Protein AF-A0AA51IWC2-F1 (afdb_monomer_lite)

pLDDT: mean 95.44, std 3.8, range [73.94, 98.38]

Radius of gyration: 14.38 Å; chains: 1; bounding box: 26×21×42 Å

Organism: NCBI:txid2839614

Foldseek 3Di:
DADDPPDDDDDDDAPSYVVHDDDDDDPPDDDDDDDAAQDPPDFAWDADPPDPCVVHQLNRGDDPPSYPTHDHD

Structure (mmCIF, N/CA/C/O backbone):
data_AF-A0AA51IWC2-F1
#
_entry.id   AF-A0AA51IWC2-F1
#
loop_
_atom_site.group_PDB
_atom_site.id
_atom_site.type_symbol
_atom_site.label_atom_id
_atom_site.label_alt_id
_atom_site.label_comp_id
_atom_site.label_asym_id
_atom_site.label_entity_id
_atom_site.label_seq_id
_atom_site.pdbx_PDB_ins_code
_atom_site.Cartn_x
_atom_site.Cartn_y
_atom_site.Cartn_z
_atom_site.occupancy
_atom_site.B_iso_or_equiv
_atom_site.auth_seq_id
_atom_site.auth_comp_id
_atom_site.auth_asym_id
_atom_site.auth_atom_id
_atom_site.pdbx_PDB_model_num
ATOM 1 N N . CYS A 1 1 ? -0.636 -8.798 20.301 1.00 73.94 1 CYS A N 1
ATOM 2 C CA . CYS A 1 1 ? 0.407 -7.783 20.549 1.00 73.94 1 CYS A CA 1
ATOM 3 C C . CYS A 1 1 ? 1.547 -7.983 19.559 1.00 73.94 1 CYS A C 1
ATOM 5 O O . CYS A 1 1 ? 1.873 -9.132 19.282 1.00 73.94 1 CYS A O 1
ATOM 7 N N . VAL A 1 2 ? 2.108 -6.896 19.026 1.00 87.19 2 VAL A N 1
ATOM 8 C CA . VAL A 1 2 ? 3.278 -6.896 18.130 1.00 87.19 2 VAL A CA 1
ATOM 9 C C . VAL A 1 2 ? 4.380 -6.112 18.836 1.00 87.19 2 VAL A C 1
ATOM 11 O O . VAL A 1 2 ? 4.097 -5.053 19.393 1.00 87.19 2 VAL A O 1
ATOM 14 N N . LEU A 1 3 ? 5.602 -6.646 18.881 1.00 88.81 3 LEU A N 1
ATOM 15 C CA . LEU A 1 3 ? 6.729 -5.967 19.524 1.00 88.81 3 LEU A CA 1
ATOM 16 C C . LEU A 1 3 ? 7.243 -4.841 18.619 1.00 88.81 3 LEU A C 1
ATOM 18 O O . LEU A 1 3 ? 7.425 -5.044 17.422 1.00 88.81 3 LEU A O 1
ATOM 22 N N . ALA A 1 4 ? 7.470 -3.669 19.207 1.00 89.06 4 ALA A N 1
ATOM 23 C CA . ALA A 1 4 ? 8.008 -2.492 18.533 1.00 89.06 4 ALA A CA 1
ATOM 24 C C . ALA A 1 4 ? 9.127 -1.871 19.390 1.00 89.06 4 ALA A C 1
ATOM 26 O O . ALA A 1 4 ? 10.134 -2.520 19.651 1.00 89.06 4 ALA A O 1
ATOM 27 N N . ASP A 1 5 ? 8.946 -0.645 19.876 1.00 91.06 5 ASP A N 1
ATOM 28 C CA . ASP A 1 5 ? 9.920 0.131 20.657 1.00 91.06 5 ASP A CA 1
ATOM 29 C C . ASP A 1 5 ? 9.831 -0.088 22.181 1.00 91.06 5 ASP A C 1
ATOM 31 O O . ASP A 1 5 ? 10.481 0.615 22.951 1.00 91.06 5 ASP A O 1
ATOM 35 N N . GLY A 1 6 ? 9.044 -1.069 22.633 1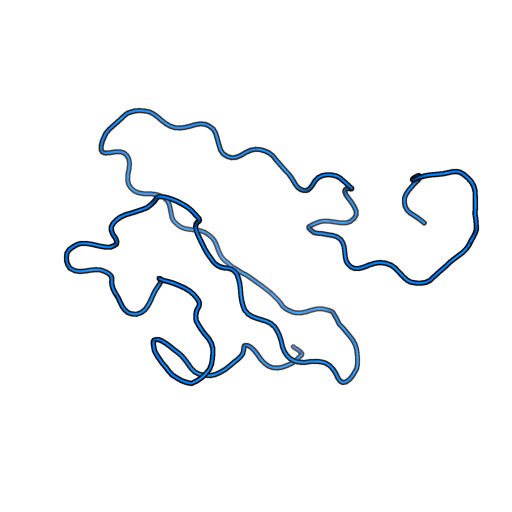.00 91.25 6 GLY A N 1
ATOM 36 C CA . GLY A 1 6 ? 8.895 -1.408 24.053 1.00 91.25 6 GLY A CA 1
ATOM 37 C C . GLY A 1 6 ? 7.899 -0.536 24.825 1.00 91.25 6 GLY A C 1
ATOM 38 O O . GLY A 1 6 ? 7.718 -0.755 26.020 1.00 91.25 6 GLY A O 1
ATOM 39 N N . VAL A 1 7 ? 7.224 0.408 24.159 1.00 92.81 7 VAL A N 1
ATOM 40 C CA . VAL A 1 7 ? 6.141 1.216 24.740 1.00 92.81 7 VAL A CA 1
ATOM 41 C C . VAL A 1 7 ? 4.792 0.711 24.231 1.00 92.81 7 VAL A C 1
ATOM 43 O O . VAL A 1 7 ? 4.586 0.550 23.028 1.00 92.81 7 VAL A O 1
ATOM 46 N N . GLU A 1 8 ? 3.850 0.460 25.141 1.00 92.56 8 GLU A N 1
ATOM 47 C CA . GLU A 1 8 ? 2.508 0.004 24.774 1.00 92.56 8 GLU A CA 1
ATOM 48 C C . GLU A 1 8 ? 1.693 1.136 24.135 1.00 92.56 8 GLU A C 1
ATOM 50 O O . GLU A 1 8 ? 1.485 2.195 24.730 1.00 92.56 8 GLU A O 1
ATOM 55 N N . ARG A 1 9 ? 1.227 0.903 22.904 1.00 92.12 9 ARG A N 1
ATOM 56 C CA . ARG A 1 9 ? 0.323 1.789 22.161 1.00 92.12 9 ARG A CA 1
ATOM 57 C C . ARG A 1 9 ? -0.406 1.025 21.058 1.00 92.12 9 ARG A C 1
ATOM 59 O O . ARG A 1 9 ? 0.041 -0.039 20.629 1.00 92.12 9 ARG A O 1
ATOM 66 N N . GLY A 1 10 ? -1.494 1.604 20.553 1.00 90.31 10 GLY A N 1
ATOM 67 C CA . GLY A 1 10 ? -2.124 1.144 19.315 1.00 90.31 10 GLY A CA 1
ATOM 68 C C . GLY A 1 10 ? -1.191 1.353 18.120 1.00 90.31 10 GLY A C 1
ATOM 69 O O . GLY A 1 10 ? -0.569 2.408 17.992 1.00 90.31 10 GLY A O 1
ATOM 70 N N . ILE A 1 11 ? -1.080 0.346 17.254 1.00 91.38 11 ILE A N 1
ATOM 71 C CA . ILE A 1 11 ? -0.267 0.412 16.039 1.00 91.38 11 ILE A CA 1
ATOM 72 C C . ILE A 1 11 ? -0.967 -0.301 14.889 1.00 91.38 11 ILE A C 1
ATOM 74 O O . ILE A 1 11 ? -1.589 -1.348 15.077 1.00 91.38 11 ILE A O 1
ATOM 78 N N . LEU A 1 12 ? -0.838 0.266 13.692 1.00 92.12 12 LEU A N 1
ATOM 79 C CA . LEU A 1 12 ? -1.263 -0.396 12.469 1.00 92.12 12 LEU A CA 1
ATOM 80 C C . LEU A 1 12 ? -0.204 -1.418 12.069 1.00 92.12 12 LEU A C 1
ATOM 82 O O . LEU A 1 12 ? 0.990 -1.120 12.049 1.00 92.12 12 LEU A O 1
ATOM 86 N N . SER A 1 13 ? -0.644 -2.634 11.775 1.00 94.06 13 SER A N 1
ATOM 87 C CA . SER A 1 13 ? 0.237 -3.726 11.375 1.00 94.06 13 SER A CA 1
ATOM 88 C C . SER A 1 13 ? -0.398 -4.508 10.239 1.00 94.06 13 SER A C 1
ATOM 90 O O . SER A 1 13 ? -1.620 -4.620 10.159 1.00 94.06 13 SER A O 1
ATOM 92 N N . THR A 1 14 ? 0.438 -5.078 9.380 1.00 95.62 14 THR A N 1
ATOM 93 C CA . THR A 1 14 ? -0.001 -5.971 8.306 1.00 95.62 14 THR A CA 1
ATOM 94 C C . THR A 1 14 ? 0.258 -7.396 8.762 1.00 95.62 14 THR A C 1
ATOM 96 O O . THR A 1 14 ? 1.374 -7.711 9.166 1.00 95.62 14 THR A O 1
ATOM 99 N N . ASN A 1 15 ? -0.759 -8.260 8.752 1.00 94.62 15 ASN A N 1
ATOM 100 C CA . ASN A 1 15 ? -0.650 -9.658 9.194 1.00 94.62 15 ASN A CA 1
ATOM 101 C C . ASN A 1 15 ? -0.033 -9.831 10.597 1.00 94.62 15 ASN A C 1
ATOM 103 O O . ASN A 1 15 ? 0.695 -10.787 10.851 1.00 94.62 15 ASN A O 1
ATOM 107 N N . ARG A 1 16 ? -0.322 -8.898 11.521 1.00 92.88 16 ARG A N 1
ATOM 108 C CA . ARG A 1 16 ? 0.257 -8.850 12.880 1.00 92.88 16 ARG A CA 1
ATOM 109 C C . ARG A 1 16 ? 1.795 -8.771 12.893 1.00 92.88 16 ARG A C 1
ATOM 111 O O . ARG A 1 16 ? 2.420 -9.193 13.864 1.00 92.88 16 ARG A O 1
ATOM 118 N N . MET A 1 17 ? 2.400 -8.222 11.840 1.00 93.69 17 MET A N 1
ATOM 119 C CA . MET A 1 17 ? 3.843 -8.013 11.717 1.00 93.69 17 MET A CA 1
ATOM 120 C C . MET A 1 17 ? 4.184 -6.524 11.646 1.00 93.69 17 MET A C 1
ATOM 122 O O . MET A 1 17 ? 3.450 -5.722 11.060 1.00 93.69 17 MET A O 1
ATOM 126 N N . LEU A 1 18 ? 5.321 -6.171 12.244 1.00 93.00 18 LEU A N 1
ATOM 127 C CA . LEU A 1 18 ? 5.926 -4.850 12.150 1.00 93.00 18 LEU A CA 1
ATOM 128 C C . LEU A 1 18 ? 7.462 -5.000 12.102 1.00 93.00 18 LEU A C 1
ATOM 130 O O . LEU A 1 18 ? 8.043 -5.434 13.096 1.00 93.00 18 LEU A O 1
ATOM 134 N N . PRO A 1 19 ? 8.132 -4.648 10.989 1.00 93.81 19 PRO A N 1
ATOM 135 C CA . PRO A 1 19 ? 7.565 -4.233 9.701 1.00 93.81 19 PRO A CA 1
ATOM 136 C C . PRO A 1 19 ? 6.628 -5.285 9.081 1.00 93.81 19 PRO A C 1
ATOM 138 O O . PRO A 1 19 ? 6.667 -6.456 9.457 1.00 93.81 19 PRO A O 1
ATOM 141 N N . GLY A 1 20 ? 5.776 -4.862 8.142 1.00 94.25 20 GLY A N 1
ATOM 142 C CA . GLY A 1 20 ? 4.920 -5.779 7.382 1.00 94.25 20 GLY A CA 1
ATOM 143 C C . GLY A 1 20 ? 5.726 -6.811 6.571 1.00 94.25 20 GLY A C 1
ATOM 144 O O . GLY A 1 20 ? 6.947 -6.683 6.439 1.00 94.25 20 GLY A O 1
ATOM 145 N N . PRO A 1 21 ? 5.068 -7.845 6.019 1.00 96.38 21 PRO A N 1
ATOM 146 C CA . PRO A 1 21 ? 5.744 -8.889 5.255 1.00 96.38 21 PRO A CA 1
ATOM 147 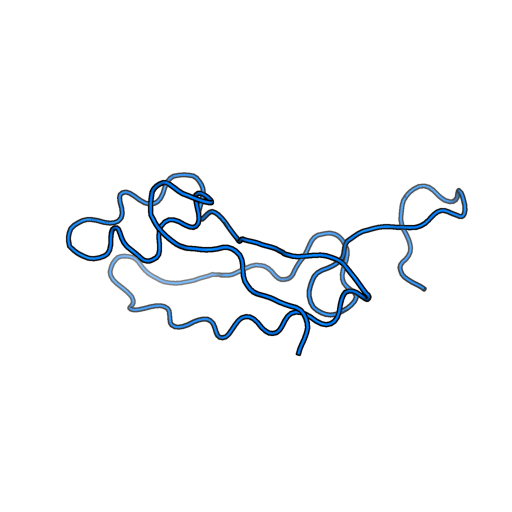C C . PRO A 1 21 ? 6.439 -8.315 4.012 1.00 96.38 21 PRO A C 1
ATOM 149 O O . PRO A 1 21 ? 5.874 -7.499 3.286 1.00 96.38 21 PRO A O 1
ATOM 152 N N . SER A 1 22 ? 7.667 -8.764 3.748 1.00 97.06 22 SER A N 1
ATOM 153 C CA . SER A 1 22 ? 8.397 -8.388 2.537 1.00 97.06 22 SER A CA 1
ATOM 154 C C . SER A 1 22 ? 7.820 -9.092 1.312 1.00 97.06 22 SER A C 1
ATOM 156 O O . SER A 1 22 ? 7.641 -10.309 1.335 1.00 97.06 22 SER A O 1
ATOM 158 N N . ILE A 1 23 ? 7.630 -8.355 0.220 1.00 97.19 23 ILE A N 1
ATOM 159 C CA . ILE A 1 23 ? 7.269 -8.915 -1.085 1.00 97.19 23 ILE A CA 1
ATOM 160 C C . ILE A 1 23 ? 8.536 -8.937 -1.942 1.00 97.19 23 ILE A C 1
ATOM 162 O O . ILE A 1 23 ? 9.110 -7.888 -2.227 1.00 97.19 23 ILE A O 1
ATOM 166 N N . GLN A 1 24 ? 8.995 -10.132 -2.311 1.00 97.88 24 GLN A N 1
ATOM 167 C CA . GLN A 1 24 ? 10.182 -10.340 -3.141 1.00 97.88 24 GLN A CA 1
ATOM 168 C C . GLN A 1 24 ? 9.769 -11.095 -4.397 1.00 97.88 24 GLN A C 1
ATOM 170 O O . GLN A 1 24 ? 9.234 -12.197 -4.306 1.00 97.88 24 GLN A O 1
ATOM 175 N N . VAL A 1 25 ? 9.993 -10.480 -5.551 1.00 97.62 25 VAL A N 1
ATOM 176 C CA . VAL A 1 25 ? 9.583 -10.995 -6.861 1.00 97.62 25 VAL A CA 1
ATOM 177 C C . VAL A 1 25 ? 10.655 -10.679 -7.896 1.00 97.62 25 VAL A C 1
ATOM 179 O O . VAL A 1 25 ? 11.533 -9.846 -7.653 1.00 97.62 25 VAL A O 1
ATOM 182 N N . CYS A 1 26 ? 10.598 -11.344 -9.044 1.00 98.06 26 CYS A N 1
ATOM 183 C CA . CYS A 1 26 ? 11.451 -11.029 -10.177 1.00 98.06 26 CYS A CA 1
ATOM 184 C C . CYS A 1 26 ? 10.879 -9.862 -10.992 1.00 98.06 26 CYS A C 1
ATOM 186 O O . CYS A 1 26 ? 9.703 -9.503 -10.899 1.00 98.06 26 CYS A O 1
ATOM 188 N N . GLU A 1 27 ? 11.735 -9.241 -11.803 1.00 95.75 27 GLU A N 1
ATOM 189 C CA . GLU A 1 27 ? 11.300 -8.202 -12.732 1.00 95.75 27 GLU A CA 1
ATOM 190 C C . GLU A 1 27 ? 10.216 -8.754 -13.674 1.00 95.75 27 GLU A C 1
ATOM 192 O O . GLU A 1 27 ? 10.379 -9.827 -14.252 1.00 95.75 27 GLU A O 1
ATOM 197 N N . ASN A 1 28 ? 9.136 -7.988 -13.858 1.00 94.69 28 ASN A N 1
ATOM 198 C CA . ASN A 1 28 ? 7.959 -8.326 -14.672 1.00 94.69 28 ASN A CA 1
ATOM 199 C C . ASN A 1 28 ? 7.026 -9.412 -14.111 1.00 94.69 28 ASN A C 1
ATOM 201 O O . ASN A 1 28 ? 6.060 -9.774 -14.787 1.00 94.69 28 ASN A O 1
ATOM 205 N N . ASP A 1 29 ? 7.242 -9.886 -12.883 1.00 97.81 29 ASP A N 1
ATOM 206 C CA . ASP A 1 29 ? 6.266 -10.758 -12.234 1.00 97.81 29 ASP A CA 1
ATOM 207 C C . ASP A 1 29 ? 4.937 -10.029 -12.002 1.00 97.81 29 ASP A C 1
ATOM 209 O O . ASP A 1 29 ? 4.883 -8.859 -11.607 1.00 97.81 29 ASP A O 1
ATOM 213 N N . LYS A 1 30 ? 3.833 -10.753 -12.211 1.00 96.12 30 LYS A N 1
ATOM 214 C CA . LYS A 1 30 ? 2.507 -10.283 -11.816 1.00 96.12 30 LYS A CA 1
ATOM 215 C C . LYS A 1 30 ? 2.297 -10.581 -10.339 1.00 96.12 30 LYS A C 1
ATOM 217 O O . LYS A 1 30 ? 2.241 -11.739 -9.934 1.0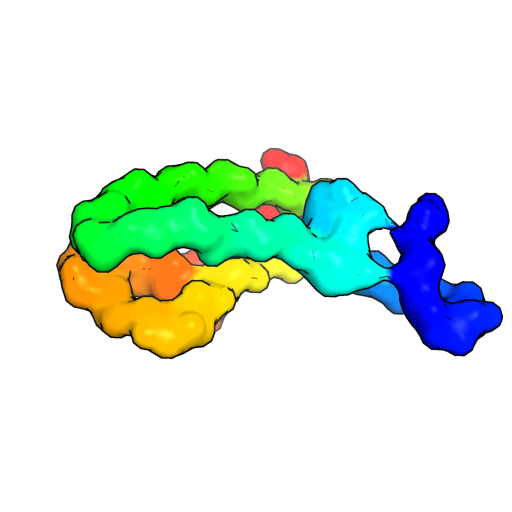0 96.12 30 LYS A O 1
ATOM 222 N N . VAL A 1 31 ? 2.081 -9.527 -9.568 1.00 97.38 31 VAL A N 1
ATOM 223 C CA . VAL A 1 31 ? 1.798 -9.619 -8.139 1.00 97.38 31 VAL A CA 1
ATOM 224 C C . VAL A 1 31 ? 0.307 -9.379 -7.912 1.00 97.38 31 VAL A C 1
ATOM 226 O O . VAL A 1 31 ? -0.250 -8.402 -8.409 1.00 97.38 31 VAL A O 1
ATOM 229 N N . VAL A 1 32 ? -0.347 -10.294 -7.197 1.00 97.62 32 VAL A N 1
ATOM 230 C CA . VAL A 1 32 ? -1.749 -10.171 -6.772 1.00 97.62 32 VAL A CA 1
ATOM 231 C C . VAL A 1 32 ? -1.758 -10.210 -5.253 1.00 97.62 32 VAL A C 1
ATOM 233 O O . VAL A 1 32 ? -1.212 -11.142 -4.665 1.00 97.62 32 VAL A O 1
ATOM 236 N N . ILE A 1 33 ? -2.313 -9.170 -4.635 1.00 97.19 33 ILE A N 1
ATOM 237 C CA . ILE A 1 33 ? -2.335 -9.001 -3.182 1.00 97.19 33 ILE A CA 1
ATOM 238 C C . ILE A 1 33 ? -3.762 -8.673 -2.786 1.00 97.19 33 ILE A C 1
ATOM 240 O O . ILE A 1 33 ? -4.268 -7.603 -3.120 1.00 97.19 33 ILE A O 1
ATOM 244 N N . ASP A 1 34 ? -4.379 -9.596 -2.064 1.00 97.31 34 ASP A N 1
ATOM 245 C CA . ASP A 1 34 ? -5.687 -9.388 -1.465 1.00 97.31 34 ASP A CA 1
ATOM 246 C C . ASP A 1 34 ? -5.502 -8.674 -0.124 1.00 97.31 34 ASP A C 1
ATOM 248 O O . ASP A 1 34 ? -4.761 -9.130 0.751 1.00 97.31 34 ASP A O 1
ATOM 252 N N . VAL A 1 35 ? -6.138 -7.512 0.011 1.00 97.19 35 VAL A N 1
ATOM 253 C CA . VAL A 1 35 ? -6.054 -6.668 1.204 1.00 97.19 35 VAL A CA 1
ATOM 254 C C . VAL A 1 35 ? -7.407 -6.686 1.898 1.00 97.19 35 VAL A C 1
ATOM 256 O O . VAL A 1 35 ? -8.372 -6.138 1.375 1.00 97.19 35 VAL A O 1
ATOM 259 N N . GLU A 1 36 ? -7.456 -7.288 3.084 1.00 97.62 36 GLU A N 1
ATOM 260 C CA . GLU A 1 36 ? -8.632 -7.295 3.956 1.00 97.62 36 GLU A CA 1
ATOM 261 C C . GLU A 1 36 ? -8.419 -6.325 5.122 1.00 97.62 36 GLU A C 1
ATOM 263 O O . GLU A 1 36 ? -7.373 -6.330 5.785 1.00 97.62 36 GLU A O 1
ATOM 268 N N . ASN A 1 37 ? -9.400 -5.455 5.363 1.00 97.56 37 ASN A N 1
ATOM 269 C CA . ASN A 1 37 ? -9.302 -4.438 6.397 1.00 97.56 37 ASN A CA 1
ATOM 270 C C . ASN A 1 37 ? -9.976 -4.909 7.692 1.00 97.56 37 ASN A C 1
ATOM 272 O O . ASN A 1 37 ? -11.186 -4.792 7.878 1.00 97.56 37 ASN A O 1
ATOM 276 N N . HIS A 1 38 ? -9.155 -5.365 8.636 1.00 96.12 38 HIS A N 1
ATOM 277 C CA . HIS A 1 38 ? -9.603 -5.773 9.970 1.00 96.12 38 HIS A CA 1
ATOM 278 C C . HIS A 1 38 ? -9.603 -4.638 11.011 1.00 96.12 38 HIS A C 1
ATOM 280 O O . HIS A 1 38 ? -9.706 -4.909 12.208 1.00 96.12 38 HIS A O 1
ATOM 286 N N . MET A 1 39 ? -9.428 -3.377 10.604 1.00 94.56 39 MET A N 1
ATOM 287 C CA . MET A 1 39 ? -9.386 -2.254 11.540 1.00 94.56 39 MET A CA 1
ATOM 288 C C . MET A 1 39 ? -10.793 -1.759 11.866 1.00 94.56 39 MET A C 1
ATOM 290 O O . MET A 1 39 ? -11.526 -1.306 10.991 1.00 94.56 39 MET A O 1
ATOM 294 N N . GLU A 1 40 ? -11.157 -1.812 13.145 1.00 93.56 40 GLU A N 1
ATOM 295 C CA . GLU A 1 40 ? -12.480 -1.390 13.600 1.00 93.56 40 GLU A CA 1
ATOM 296 C C . GLU A 1 40 ? -12.715 0.109 13.391 1.00 93.56 40 GLU A C 1
ATOM 298 O O . GLU A 1 40 ? -11.970 0.945 13.903 1.00 93.56 40 GLU A O 1
ATOM 303 N N . GLY A 1 41 ? -13.764 0.444 12.633 1.00 94.50 41 GLY A N 1
ATOM 304 C CA . GLY A 1 41 ? -14.201 1.822 12.401 1.00 94.50 41 GLY A CA 1
ATOM 305 C C . GLY A 1 41 ? -13.235 2.685 11.583 1.00 94.50 41 GLY A C 1
ATOM 306 O O . GLY A 1 41 ? -13.400 3.904 11.561 1.00 94.50 41 GLY A O 1
ATOM 307 N N . MET A 1 42 ? -12.235 2.087 10.929 1.00 95.94 42 MET A N 1
ATOM 308 C CA . MET A 1 42 ? -11.255 2.802 10.111 1.00 95.94 42 MET A CA 1
ATOM 309 C C . MET A 1 42 ? -11.239 2.271 8.683 1.00 95.94 42 MET A C 1
ATOM 311 O O . MET A 1 42 ? -11.334 1.070 8.448 1.00 95.94 42 MET A O 1
ATOM 315 N N . GLU A 1 43 ? -11.059 3.176 7.729 1.00 97.38 43 GLU A N 1
ATOM 316 C CA . GLU A 1 43 ? -10.810 2.846 6.329 1.00 97.38 43 GLU A CA 1
ATOM 317 C C . GLU A 1 43 ? -9.307 2.853 6.016 1.00 97.38 43 GLU A C 1
ATOM 319 O O . GLU A 1 43 ? -8.516 3.485 6.723 1.00 97.38 43 GLU A O 1
ATOM 324 N N . VAL A 1 44 ? -8.891 2.140 4.965 1.00 97.38 44 VAL A N 1
ATOM 325 C CA . VAL A 1 44 ? -7.467 1.998 4.626 1.00 97.38 44 VAL A CA 1
ATOM 326 C C . VAL A 1 44 ? -7.207 1.943 3.129 1.00 97.38 44 VAL A C 1
ATOM 328 O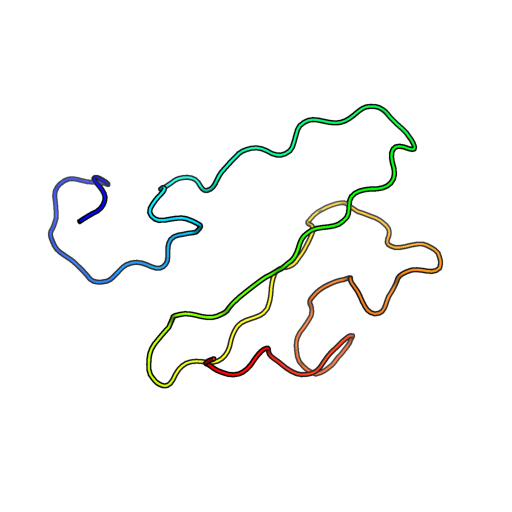 O . VAL A 1 44 ? -8.052 1.541 2.336 1.00 97.38 44 VAL A O 1
ATOM 331 N N . THR A 1 45 ? -5.998 2.330 2.740 1.00 97.81 45 THR A N 1
ATOM 332 C CA . THR A 1 45 ? -5.430 2.091 1.409 1.00 97.81 45 THR A CA 1
ATOM 333 C C . THR A 1 45 ? -3.974 1.644 1.560 1.00 97.81 45 THR A C 1
ATOM 335 O O . THR A 1 45 ? -3.349 1.916 2.588 1.00 97.81 45 THR A O 1
ATOM 338 N N . ILE A 1 46 ? -3.435 0.939 0.562 1.00 97.75 46 ILE A N 1
ATOM 339 C CA . ILE A 1 46 ? -2.020 0.544 0.507 1.00 97.75 46 ILE A CA 1
ATOM 340 C C . ILE A 1 46 ? -1.417 1.098 -0.777 1.00 97.75 46 ILE A C 1
ATOM 342 O O . ILE A 1 46 ? -1.848 0.717 -1.860 1.00 97.75 46 ILE A O 1
ATOM 346 N N . HIS A 1 47 ? -0.402 1.951 -0.644 1.00 98.31 47 HIS A N 1
ATOM 347 C CA . HIS A 1 47 ? 0.348 2.483 -1.777 1.00 98.31 47 HIS A CA 1
ATOM 348 C C . HIS A 1 47 ? 1.637 1.692 -2.027 1.00 98.31 47 HIS A C 1
ATOM 350 O O . HIS A 1 47 ? 2.411 1.418 -1.106 1.00 98.31 47 HIS A O 1
ATOM 356 N N . TRP A 1 48 ? 1.901 1.382 -3.296 1.00 97.69 48 TRP A N 1
ATOM 357 C CA . TRP A 1 48 ? 3.081 0.638 -3.737 1.00 97.69 48 TRP A CA 1
ATOM 358 C C . TRP A 1 48 ? 4.191 1.599 -4.157 1.00 97.69 48 TRP A C 1
ATOM 360 O O . TRP A 1 48 ? 4.395 1.872 -5.341 1.00 97.69 48 TRP A O 1
ATOM 370 N N . HIS A 1 49 ? 4.906 2.131 -3.167 1.00 98.12 49 HIS A N 1
ATOM 371 C CA . HIS A 1 49 ? 5.917 3.159 -3.393 1.00 98.12 49 HIS A CA 1
ATOM 372 C C . HIS A 1 49 ? 6.961 2.736 -4.441 1.00 98.12 49 HIS A C 1
ATOM 374 O O . HIS A 1 49 ? 7.629 1.713 -4.299 1.00 98.12 49 HIS A O 1
ATOM 380 N N . GLY A 1 50 ? 7.127 3.559 -5.479 1.00 97.38 50 GLY A N 1
ATOM 381 C CA . GLY A 1 50 ? 8.098 3.340 -6.556 1.00 97.38 50 GLY A CA 1
ATOM 382 C C . GLY A 1 50 ? 7.600 2.475 -7.720 1.00 97.38 50 GLY A C 1
ATOM 383 O O . GLY A 1 50 ? 8.298 2.367 -8.729 1.00 97.38 50 GLY A O 1
ATOM 384 N N . ILE A 1 51 ? 6.396 1.900 -7.636 1.00 97.44 51 ILE A N 1
ATOM 385 C CA . ILE A 1 51 ? 5.779 1.182 -8.756 1.00 97.44 51 ILE A CA 1
ATOM 386 C C . ILE A 1 51 ? 5.080 2.178 -9.681 1.00 97.44 51 ILE A C 1
ATOM 388 O O . ILE A 1 51 ? 4.259 2.982 -9.262 1.00 97.44 51 ILE A O 1
ATOM 392 N N . TRP A 1 52 ? 5.381 2.103 -10.977 1.00 96.31 52 TRP A N 1
ATOM 393 C CA . TRP A 1 52 ? 4.870 3.051 -11.977 1.00 96.31 52 TRP A CA 1
ATOM 394 C C . TRP A 1 52 ? 3.385 2.873 -12.323 1.00 96.31 52 TRP A C 1
ATOM 396 O O . TRP A 1 52 ? 2.808 3.744 -12.967 1.00 96.31 52 TRP A O 1
ATOM 406 N N . GLN A 1 53 ? 2.802 1.718 -11.992 1.00 97.44 53 GLN A N 1
ATOM 407 C CA . GLN A 1 53 ? 1.400 1.365 -12.252 1.00 97.44 53 GLN A CA 1
ATOM 408 C C . GLN A 1 53 ? 0.929 1.595 -13.707 1.00 97.44 53 GLN A C 1
ATOM 410 O O . GLN A 1 53 ? -0.197 2.031 -13.970 1.00 97.44 53 GLN A O 1
ATOM 415 N N . ARG A 1 54 ? 1.793 1.320 -14.696 1.00 96.12 54 ARG A N 1
ATOM 416 C CA . ARG A 1 54 ? 1.470 1.519 -16.120 1.00 96.12 54 ARG A CA 1
ATOM 417 C C . ARG A 1 54 ? 0.372 0.547 -16.565 1.00 96.12 54 ARG A C 1
ATOM 419 O O . ARG A 1 54 ? 0.622 -0.643 -16.706 1.00 96.12 54 ARG A O 1
ATOM 426 N N . GLY A 1 55 ? -0.825 1.075 -16.827 1.00 97.00 55 GLY A N 1
ATOM 427 C CA . GLY A 1 55 ? -2.003 0.280 -17.208 1.00 97.00 55 GLY A CA 1
ATOM 428 C C . GLY A 1 55 ? -2.747 -0.350 -16.022 1.00 97.00 55 GLY A C 1
ATOM 429 O O . GLY A 1 55 ? -3.708 -1.089 -16.226 1.00 97.00 55 GLY A O 1
ATOM 430 N N . SER A 1 56 ? -2.316 -0.054 -14.796 1.00 97.25 56 SER A N 1
ATOM 431 C CA . SER A 1 56 ? -2.822 -0.612 -13.540 1.00 97.25 56 SER A CA 1
ATOM 432 C C . SER A 1 56 ? -3.060 0.483 -12.488 1.00 97.25 56 SER A C 1
ATOM 434 O O . SER A 1 56 ? -3.006 0.226 -11.291 1.00 97.25 56 SER A O 1
ATOM 436 N N . GLN A 1 57 ? -3.331 1.718 -12.928 1.00 97.62 57 GLN A N 1
ATOM 437 C CA . GLN A 1 57 ? -3.380 2.929 -12.093 1.00 97.62 57 GLN A CA 1
ATOM 438 C C . GLN A 1 57 ? -4.381 2.837 -10.935 1.00 97.62 57 GLN A C 1
ATOM 440 O O . GLN A 1 57 ? -4.157 3.416 -9.880 1.00 97.62 57 GLN A O 1
ATOM 445 N N . TYR A 1 58 ? -5.464 2.084 -11.114 1.00 97.12 58 TYR A N 1
ATOM 446 C CA . TYR A 1 58 ? -6.490 1.855 -10.096 1.00 97.12 58 TYR A CA 1
ATOM 447 C C . TYR A 1 58 ? -6.007 0.988 -8.916 1.00 97.12 58 TYR A C 1
ATOM 449 O O . TYR A 1 58 ? -6.699 0.906 -7.909 1.00 97.12 58 TYR A O 1
ATOM 457 N N . TYR A 1 59 ? -4.813 0.392 -9.006 1.00 98.06 59 TYR A N 1
ATOM 458 C CA . TYR A 1 59 ? -4.146 -0.313 -7.907 1.00 98.06 59 TYR A CA 1
ATOM 459 C C . TYR A 1 59 ? -3.042 0.515 -7.232 1.00 98.06 59 TYR A C 1
ATOM 461 O O . TYR A 1 59 ? -2.293 -0.022 -6.422 1.00 98.06 59 TYR A O 1
ATOM 469 N N . ASP A 1 60 ? -2.899 1.804 -7.559 1.00 98.38 60 ASP A N 1
ATOM 470 C CA . ASP A 1 60 ? -1.865 2.662 -6.962 1.00 98.38 60 ASP A CA 1
ATOM 471 C C . ASP A 1 60 ? -2.097 2.938 -5.468 1.00 98.38 60 ASP A C 1
ATOM 473 O O . ASP A 1 60 ? -1.143 3.189 -4.737 1.00 98.38 60 ASP A O 1
ATOM 477 N N . GLY A 1 61 ? -3.347 2.865 -4.997 1.00 98.25 61 GLY A N 1
ATOM 478 C CA . GLY A 1 61 ? -3.650 2.954 -3.568 1.00 98.25 61 GLY A CA 1
ATOM 479 C C . GLY A 1 61 ? -3.659 4.362 -2.984 1.00 98.25 61 GLY A C 1
ATOM 480 O O . GLY A 1 61 ? -3.383 4.527 -1.799 1.00 98.25 61 GLY A O 1
ATOM 481 N N . VAL A 1 62 ? -3.977 5.378 -3.789 1.00 98.38 62 VAL A N 1
ATOM 482 C CA . VAL A 1 62 ? -4.135 6.760 -3.323 1.00 98.38 62 VAL A CA 1
ATOM 483 C C . VAL A 1 62 ? -5.630 7.039 -3.123 1.00 98.38 62 VAL A C 1
ATOM 485 O O . VAL A 1 62 ? -6.393 7.019 -4.101 1.00 98.38 62 VAL A O 1
ATOM 488 N N . PRO A 1 63 ? -6.081 7.296 -1.880 1.00 98.06 63 PRO A N 1
ATOM 489 C CA . PRO A 1 63 ? -7.498 7.443 -1.575 1.00 9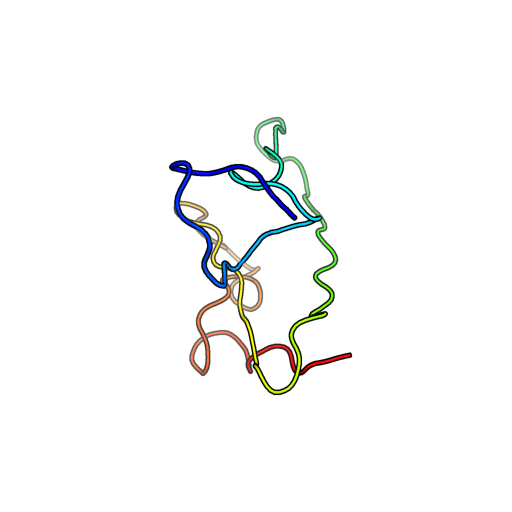8.06 63 PRO A CA 1
ATOM 490 C C . PRO A 1 63 ? -8.086 8.660 -2.296 1.00 98.06 63 PRO A C 1
ATOM 492 O O . PRO A 1 63 ? -7.478 9.729 -2.332 1.00 98.06 63 PRO A O 1
ATOM 495 N N . PHE A 1 64 ? -9.272 8.484 -2.879 1.00 97.81 64 PHE A N 1
ATOM 496 C CA . PHE A 1 64 ? -10.024 9.492 -3.642 1.00 97.81 64 PHE A CA 1
ATOM 497 C C . PHE A 1 64 ? -9.336 10.013 -4.915 1.00 97.81 64 PHE A C 1
ATOM 499 O O . PHE A 1 64 ? -9.862 10.915 -5.565 1.00 97.81 64 PHE A O 1
ATOM 506 N N . VAL A 1 65 ? -8.201 9.426 -5.306 1.00 98.06 65 VAL A N 1
ATOM 507 C CA . VAL A 1 65 ? -7.525 9.701 -6.583 1.00 98.06 65 VAL A CA 1
ATOM 508 C C . VAL A 1 65 ? -7.587 8.472 -7.478 1.00 98.06 65 VAL A C 1
ATOM 510 O O . VAL A 1 65 ? -8.104 8.548 -8.590 1.00 98.06 65 VAL A O 1
ATOM 513 N N . THR A 1 66 ? -7.083 7.334 -6.996 1.00 98.06 66 THR A N 1
ATOM 514 C CA . THR A 1 66 ? -7.035 6.089 -7.775 1.00 98.06 66 THR A CA 1
ATOM 515 C C . THR A 1 66 ? -8.041 5.046 -7.306 1.00 98.06 66 THR A C 1
ATOM 517 O O . THR A 1 66 ? -8.433 4.196 -8.103 1.00 98.06 66 THR A O 1
ATOM 520 N N . GLN A 1 67 ? -8.522 5.145 -6.062 1.00 98.06 67 GLN A N 1
ATOM 521 C CA . GLN A 1 67 ? -9.576 4.284 -5.521 1.00 98.06 67 GLN A CA 1
ATOM 522 C C . GLN A 1 67 ? -10.321 4.930 -4.345 1.00 98.06 67 GLN A C 1
ATOM 524 O O . GLN A 1 67 ? -9.809 5.839 -3.688 1.00 98.06 67 GLN A O 1
ATOM 529 N N . CYS A 1 68 ? -11.508 4.411 -4.026 1.00 97.88 68 CYS A N 1
ATOM 530 C CA . CYS A 1 68 ? -12.098 4.632 -2.707 1.00 97.88 68 CYS A CA 1
ATOM 531 C C . CYS A 1 68 ? -11.318 3.839 -1.635 1.00 97.88 68 CYS A C 1
ATOM 533 O O . CYS A 1 68 ? -10.764 2.775 -1.946 1.00 97.88 68 CYS A O 1
ATOM 535 N N . PRO A 1 69 ? -11.271 4.323 -0.382 1.00 98.25 69 PRO A N 1
ATOM 536 C CA . PRO A 1 69 ? -10.703 3.562 0.726 1.00 98.25 69 PRO A CA 1
ATOM 537 C C . PRO A 1 69 ? -11.427 2.232 0.967 1.00 98.25 69 PRO A C 1
ATOM 539 O O . PRO A 1 69 ? -12.650 2.138 0.830 1.00 98.25 69 PRO A O 1
ATOM 542 N N . ILE A 1 70 ? -10.665 1.211 1.356 1.00 98.31 70 ILE A N 1
ATOM 543 C CA . ILE A 1 70 ? -11.172 -0.113 1.721 1.00 98.31 70 ILE A CA 1
ATOM 544 C C . ILE A 1 70 ? -11.847 0.010 3.089 1.00 98.31 70 ILE A C 1
ATOM 54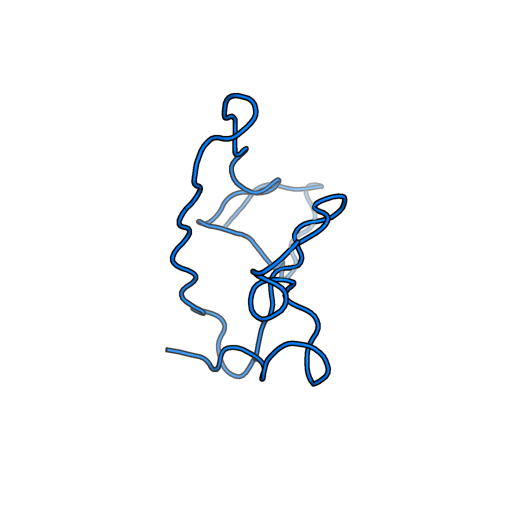6 O O . ILE A 1 70 ? -11.197 0.341 4.086 1.00 98.31 70 ILE A O 1
ATOM 550 N N . GLN A 1 71 ? -13.157 -0.224 3.122 1.00 98.00 71 GLN A N 1
ATOM 551 C CA . GLN A 1 71 ? -13.946 -0.217 4.353 1.00 98.00 71 GLN A CA 1
ATOM 552 C C . GLN A 1 71 ? -13.608 -1.435 5.215 1.00 98.00 71 GLN A C 1
ATOM 554 O O . GLN A 1 71 ? -13.046 -2.407 4.722 1.00 98.00 71 GLN A O 1
ATOM 559 N N . GLN A 1 72 ? -13.926 -1.367 6.504 1.00 97.12 72 GLN A N 1
ATOM 560 C CA . GLN A 1 72 ? -13.786 -2.513 7.395 1.00 97.12 72 GLN A CA 1
ATOM 561 C C . GLN A 1 72 ? -14.676 -3.680 6.932 1.00 97.12 72 GLN A C 1
ATOM 563 O O . GLN A 1 72 ? -15.859 -3.467 6.654 1.00 97.12 72 GLN A O 1
ATOM 568 N N . GLY A 1 73 ? -14.127 -4.898 6.967 1.00 86.88 73 GLY A N 1
ATOM 569 C CA . GLY A 1 73 ? -14.796 -6.134 6.542 1.00 86.88 73 GLY A CA 1
ATOM 570 C C . GLY A 1 73 ? -14.406 -6.509 5.125 1.00 86.88 73 GLY A C 1
ATOM 571 O O . GLY A 1 73 ? -15.334 -6.838 4.354 1.00 86.88 73 GLY A O 1
#

InterPro domains:
  IPR008972 Cupredoxin [G3DSA:2.60.40.420] (1-73)
  IPR008972 Cupredoxin [SSF49503] (2-70)
  IPR011707 Multicopper oxidase-like, N-terminal [PF07732] (4-73)
  IPR045087 Multicopper oxidase [PTHR11709] (11-73)

Sequence (73 aa):
CVLADGVERGILSTNRMLPGPSIQVCENDKVVIDVENHMEGMEVTIHWHGIWQRGSQYYDGVPFVTQCPIQQG

Secondary structure (DSSP, 8-state):
---SSSS------BTTBSSPPP----TT-----------TT--B----TT---TT-GGGS--BTTTB--B---